Protein AF-A0A1J0LJX3-F1 (afdb_monomer)

Sequence (176 aa):
MAAKTKAKDKMLNMVYSLGAAVVILGALFKINHWSIGPLDGTVVLAIGLIAEAIIFVIFAFDPPAGEYDWEKAYPELADGEPVARKSSIQAEPELEGGSLSQKLDDLLKDARIDAELVTSLKHSFEKLGHSVDALNQSTEDAKNVSEQLNTLSGNLSSLNNVYGGMLSAMSGKNNG

Mean predicted aligned error: 20.29 Å

Solvent-accessible surface area (backbone atoms only — not comparable to full-atom values): 10400 Å² total; per-residue (Å²): 132,84,82,75,69,53,70,66,60,58,47,50,54,47,52,52,53,52,38,52,49,42,30,52,51,8,49,51,23,46,74,68,68,43,63,64,82,95,44,38,15,64,56,43,24,50,52,17,52,52,52,40,53,51,51,50,62,64,42,71,78,56,72,83,86,72,82,78,68,55,48,74,80,40,58,61,58,64,78,74,50,81,66,68,73,82,60,94,64,77,89,73,77,92,75,82,87,73,57,72,65,54,55,50,51,50,47,54,61,71,65,56,75,43,71,65,60,55,49,53,50,52,51,52,52,53,50,50,51,55,44,56,59,42,48,79,73,42,83,76,42,55,60,58,46,53,56,50,50,54,51,50,51,51,53,52,49,54,50,51,51,51,54,52,49,52,52,47,56,67,61,58,68,78,77,123

Radius of gyration: 26.83 Å; Cα contacts (8 Å, |Δi|>4): 78; chains: 1; bounding box: 62×54×60 Å

Foldseek 3Di:
DDPPPPVVLVVLVVLVVVLVVQLVVLVVQQVVQDDDPPDGSVNSNVVSVVSVVVSCVVCVVPDDDDDDPVCVVPVVPVVVPPPPPPPVPPDDDDDDDDDVVRVVVVCCVVLCPDVVLVVVLVVLVVLLVVLVVCVVPDPVSVVVNVVSVVVVVVSVVVVVVSVVVVVCVVVVVVPD

pLDDT: mean 71.05, std 15.48, range [34.88, 94.06]

Nearest PDB structures (foldseek):
  6ys8-assembly1_D  TM=8.176E-01  e=7.208E-04  Flavobacterium johnsoniae

Structure (mmCIF, N/CA/C/O backbone):
data_AF-A0A1J0LJX3-F1
#
_entry.id   AF-A0A1J0LJX3-F1
#
loop_
_atom_site.group_PDB
_atom_site.id
_atom_site.type_symbol
_atom_site.label_atom_id
_atom_site.label_alt_id
_atom_site.label_comp_id
_atom_site.label_asym_id
_atom_site.label_entity_id
_atom_site.label_seq_id
_atom_site.pdbx_PDB_ins_code
_atom_site.Cartn_x
_atom_site.Cartn_y
_atom_site.Cartn_z
_atom_site.occupancy
_atom_site.B_iso_or_equiv
_atom_site.auth_seq_id
_atom_site.auth_comp_id
_atom_site.auth_asym_id
_atom_site.auth_atom_id
_atom_site.pdbx_PDB_model_num
ATOM 1 N N . MET A 1 1 ? -15.324 -24.960 15.529 1.00 36.78 1 MET A N 1
ATOM 2 C CA . MET A 1 1 ? -14.850 -25.830 14.423 1.00 36.78 1 MET A CA 1
ATOM 3 C C . MET A 1 1 ? -13.862 -25.060 13.557 1.00 36.78 1 MET A C 1
ATOM 5 O O . MET A 1 1 ? -14.268 -24.102 12.908 1.00 36.78 1 MET A O 1
ATOM 9 N N . ALA A 1 2 ? -12.581 -25.429 13.608 1.00 34.88 2 ALA A N 1
ATOM 10 C CA . ALA A 1 2 ? -11.514 -24.824 12.814 1.00 34.88 2 ALA A CA 1
ATOM 11 C C . ALA A 1 2 ? -11.829 -24.962 11.318 1.00 34.88 2 ALA A C 1
ATOM 13 O O . ALA A 1 2 ? -12.076 -26.073 10.846 1.00 34.88 2 ALA A O 1
ATOM 14 N N . ALA A 1 3 ? -11.859 -23.842 10.594 1.00 44.31 3 ALA A N 1
ATOM 15 C CA . ALA A 1 3 ? -11.929 -23.863 9.142 1.00 44.31 3 ALA A CA 1
ATOM 16 C C . ALA A 1 3 ? -10.690 -24.615 8.641 1.00 44.31 3 ALA A C 1
ATOM 18 O O . ALA A 1 3 ? -9.561 -24.141 8.773 1.00 44.31 3 ALA A O 1
ATOM 19 N N . LYS A 1 4 ? -10.887 -25.836 8.132 1.00 46.03 4 LYS A N 1
ATOM 20 C CA . LYS A 1 4 ? -9.864 -26.521 7.347 1.00 46.03 4 LYS A CA 1
ATOM 21 C C . LYS A 1 4 ? -9.678 -25.674 6.097 1.00 46.03 4 LYS A C 1
ATOM 23 O O . LYS A 1 4 ? -10.436 -25.844 5.147 1.00 46.03 4 LYS A O 1
ATOM 28 N N . THR A 1 5 ? -8.701 -24.771 6.108 1.00 55.62 5 THR A N 1
ATOM 29 C CA . THR A 1 5 ? -8.200 -24.168 4.876 1.00 55.62 5 THR A CA 1
ATOM 30 C C . THR A 1 5 ? -7.772 -25.339 4.006 1.00 55.62 5 THR A C 1
ATOM 32 O O . THR A 1 5 ? -6.851 -26.096 4.339 1.00 55.62 5 THR A O 1
ATOM 35 N N . LYS A 1 6 ? -8.549 -25.619 2.958 1.00 62.12 6 LYS A N 1
ATOM 36 C CA . LYS A 1 6 ? -8.179 -26.676 2.024 1.00 62.12 6 LYS A CA 1
ATOM 37 C C . LYS A 1 6 ? -6.864 -26.191 1.429 1.00 62.12 6 LYS A C 1
ATOM 39 O O . LYS A 1 6 ? -6.738 -25.018 1.112 1.00 62.12 6 LYS A O 1
ATOM 44 N N . ALA A 1 7 ? -5.856 -27.055 1.333 1.00 64.00 7 ALA A N 1
ATOM 45 C CA . ALA A 1 7 ? -4.485 -26.666 0.979 1.00 64.00 7 ALA A CA 1
ATOM 46 C C . ALA A 1 7 ? -4.375 -25.724 -0.248 1.00 64.00 7 ALA A C 1
ATOM 48 O O . ALA A 1 7 ? -3.434 -24.941 -0.329 1.00 64.00 7 ALA A O 1
ATOM 49 N N . LYS A 1 8 ? -5.372 -25.757 -1.144 1.00 65.75 8 LYS A N 1
ATOM 50 C CA . LYS A 1 8 ? -5.575 -24.838 -2.270 1.00 65.75 8 LYS A CA 1
ATOM 51 C C . LYS A 1 8 ? -5.686 -23.357 -1.873 1.00 65.75 8 LYS A C 1
ATOM 53 O O . LYS A 1 8 ? -4.983 -22.551 -2.465 1.00 65.75 8 LYS A O 1
ATOM 58 N N . ASP A 1 9 ? -6.456 -22.999 -0.846 1.00 67.25 9 ASP A N 1
ATOM 59 C CA . ASP A 1 9 ? -6.670 -21.596 -0.432 1.00 67.25 9 ASP A CA 1
ATOM 60 C C . ASP A 1 9 ? -5.398 -21.006 0.193 1.00 67.25 9 ASP A C 1
ATOM 62 O O . ASP A 1 9 ? -5.017 -19.858 -0.030 1.00 67.25 9 ASP A O 1
ATOM 66 N N . LYS A 1 10 ? -4.673 -21.845 0.943 1.00 70.50 10 LYS A N 1
ATOM 67 C CA . LYS A 1 10 ? -3.376 -21.480 1.522 1.00 70.50 10 LYS A CA 1
ATOM 68 C C . LYS A 1 10 ? -2.308 -21.301 0.440 1.00 70.50 10 LYS A C 1
ATOM 70 O O . LYS A 1 10 ? -1.461 -20.422 0.561 1.00 70.50 10 LYS A O 1
ATOM 75 N N . MET A 1 11 ? -2.353 -22.126 -0.606 1.00 74.06 11 MET A N 1
ATOM 76 C CA . MET A 1 11 ? -1.469 -22.012 -1.766 1.00 74.06 11 MET A CA 1
ATOM 77 C C . MET A 1 11 ? -1.784 -20.754 -2.590 1.00 74.06 11 MET A C 1
ATOM 79 O O . MET A 1 11 ? -0.860 -20.053 -2.981 1.00 74.06 11 MET A O 1
ATOM 83 N N . LEU A 1 12 ? -3.065 -20.428 -2.777 1.00 74.25 12 LEU A N 1
ATOM 84 C CA . LEU A 1 12 ? -3.555 -19.200 -3.416 1.00 74.25 12 LEU A CA 1
ATOM 85 C C . LEU A 1 12 ? -3.013 -17.940 -2.730 1.00 74.25 12 LEU A C 1
ATOM 87 O O . LEU A 1 12 ? -2.358 -17.115 -3.368 1.00 74.25 12 LEU A O 1
ATOM 91 N N . ASN A 1 13 ? -3.189 -17.844 -1.409 1.00 75.56 13 ASN A N 1
ATOM 92 C CA . ASN A 1 13 ? -2.654 -16.724 -0.633 1.00 75.56 13 ASN A CA 1
ATOM 93 C C . ASN A 1 13 ? -1.122 -16.665 -0.679 1.00 75.56 13 ASN A C 1
ATOM 95 O O . ASN A 1 13 ? -0.550 -15.578 -0.733 1.00 75.56 13 ASN A O 1
ATOM 99 N N . MET A 1 14 ? -0.448 -17.818 -0.691 1.00 81.56 14 MET A N 1
ATOM 100 C CA . MET A 1 14 ? 1.009 -17.875 -0.809 1.00 81.56 14 MET A CA 1
ATOM 101 C C . MET A 1 14 ? 1.483 -17.322 -2.156 1.00 81.56 14 MET A C 1
ATOM 103 O O . MET A 1 14 ? 2.361 -16.466 -2.171 1.00 81.56 14 MET A O 1
ATOM 107 N N . VAL A 1 15 ? 0.880 -17.747 -3.269 1.00 82.56 15 VAL A N 1
ATOM 108 C CA . VAL A 1 15 ? 1.241 -17.279 -4.617 1.00 82.56 15 VAL A CA 1
ATOM 109 C C . VAL A 1 15 ? 0.950 -15.785 -4.785 1.00 82.56 15 VAL A C 1
ATOM 111 O O . VAL A 1 15 ? 1.804 -15.072 -5.309 1.00 82.56 15 VAL A O 1
ATOM 114 N N . TYR A 1 16 ? -0.182 -15.292 -4.268 1.00 81.38 16 TYR A N 1
ATOM 115 C CA . TYR A 1 16 ? -0.504 -13.859 -4.270 1.00 81.38 16 TYR A CA 1
ATOM 116 C C . TYR A 1 16 ? 0.524 -13.046 -3.472 1.00 81.38 16 TYR A C 1
ATOM 118 O O . TYR A 1 16 ? 1.094 -12.080 -3.975 1.00 81.38 16 TYR A O 1
ATOM 126 N N . SER A 1 17 ? 0.833 -13.484 -2.247 1.00 84.38 17 SER A N 1
ATOM 127 C CA . SER A 1 17 ? 1.821 -12.812 -1.394 1.00 84.38 17 SER A CA 1
ATOM 128 C C . SER A 1 17 ? 3.239 -12.842 -1.979 1.00 84.38 17 SER A C 1
ATOM 130 O O . SER A 1 17 ? 3.982 -11.875 -1.830 1.00 84.38 17 SER A O 1
ATOM 1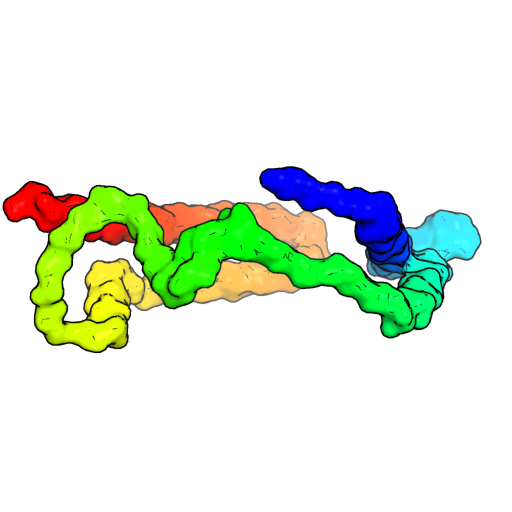32 N N . LEU A 1 18 ? 3.607 -13.917 -2.685 1.00 85.81 18 LEU A N 1
ATOM 133 C CA . LEU A 1 18 ? 4.911 -14.060 -3.327 1.00 85.81 18 LEU A CA 1
ATOM 134 C C . LEU A 1 18 ? 5.037 -13.160 -4.564 1.00 85.81 18 LEU A C 1
ATOM 136 O O . LEU A 1 18 ? 6.062 -12.499 -4.721 1.00 85.81 18 LEU A O 1
ATOM 140 N N . GLY A 1 19 ? 4.002 -13.099 -5.409 1.00 86.12 19 GLY A N 1
ATOM 141 C CA . GLY A 1 19 ? 3.952 -12.190 -6.559 1.00 86.12 19 GLY A CA 1
ATOM 142 C C . GLY A 1 19 ? 4.042 -10.726 -6.126 1.00 86.12 19 GLY A C 1
ATOM 143 O O . GLY A 1 19 ? 4.927 -9.999 -6.585 1.00 86.12 19 GLY A O 1
ATOM 144 N N . ALA A 1 20 ? 3.220 -10.335 -5.147 1.00 87.50 20 ALA A N 1
ATOM 145 C CA . ALA A 1 20 ? 3.219 -8.986 -4.589 1.00 87.50 20 ALA A CA 1
ATOM 146 C C . ALA A 1 20 ? 4.579 -8.605 -3.974 1.00 87.50 20 ALA A C 1
ATOM 148 O O . ALA A 1 20 ? 5.058 -7.486 -4.161 1.00 87.50 20 ALA A O 1
ATOM 149 N N . ALA A 1 21 ? 5.251 -9.535 -3.285 1.00 90.56 21 ALA A N 1
ATOM 150 C CA . ALA A 1 21 ? 6.572 -9.284 -2.710 1.00 90.56 21 ALA A CA 1
ATOM 151 C C . ALA A 1 21 ? 7.624 -8.943 -3.781 1.00 90.56 21 ALA A C 1
ATOM 153 O O . ALA A 1 21 ? 8.418 -8.021 -3.587 1.00 90.56 21 ALA A O 1
ATOM 154 N N . VAL A 1 22 ? 7.614 -9.637 -4.925 1.00 89.94 22 VAL A N 1
ATOM 155 C CA . VAL A 1 22 ? 8.543 -9.360 -6.036 1.00 89.94 22 VAL A CA 1
ATOM 156 C C . VAL A 1 22 ? 8.265 -7.989 -6.662 1.00 89.94 22 VAL A C 1
ATOM 158 O O . VAL A 1 22 ? 9.208 -7.250 -6.949 1.00 89.94 22 VAL A O 1
ATOM 161 N N . VAL A 1 23 ? 6.993 -7.603 -6.815 1.00 93.56 23 VAL A N 1
ATOM 162 C CA . VAL A 1 23 ? 6.597 -6.273 -7.319 1.00 93.56 23 VAL A CA 1
ATOM 163 C C . VAL A 1 23 ? 7.063 -5.161 -6.377 1.00 93.56 23 VAL A C 1
ATOM 165 O O . VAL A 1 23 ? 7.672 -4.186 -6.824 1.00 93.56 23 VAL A O 1
ATOM 168 N N . ILE A 1 24 ? 6.833 -5.322 -5.071 1.00 92.81 24 ILE A N 1
ATOM 169 C CA . ILE A 1 24 ? 7.241 -4.348 -4.050 1.00 92.81 24 ILE A CA 1
ATOM 170 C C . ILE A 1 24 ? 8.768 -4.204 -4.019 1.00 92.81 24 ILE A C 1
ATOM 172 O O . ILE A 1 24 ? 9.274 -3.083 -3.955 1.00 92.81 24 ILE A O 1
ATOM 176 N N . LEU A 1 25 ? 9.516 -5.306 -4.130 1.00 91.06 25 LEU A N 1
ATOM 177 C CA . LEU A 1 25 ? 10.978 -5.264 -4.231 1.00 91.06 25 LEU A CA 1
ATOM 178 C C . LEU A 1 25 ? 11.449 -4.549 -5.504 1.00 91.06 25 LEU A C 1
ATOM 180 O O . LEU A 1 25 ? 12.366 -3.733 -5.440 1.00 91.06 25 LEU A O 1
ATOM 184 N N . GLY A 1 26 ? 10.807 -4.784 -6.648 1.00 91.06 26 GLY A N 1
ATOM 185 C CA . GLY A 1 26 ? 11.114 -4.055 -7.880 1.00 91.06 26 GLY A CA 1
ATOM 186 C C . GLY A 1 26 ? 10.870 -2.550 -7.752 1.00 91.06 26 GLY A C 1
ATOM 187 O O . GLY A 1 26 ? 11.717 -1.746 -8.146 1.00 91.06 26 GLY A O 1
ATOM 188 N N . ALA A 1 27 ? 9.755 -2.156 -7.133 1.00 92.88 27 ALA A N 1
ATOM 189 C CA . ALA A 1 27 ? 9.442 -0.753 -6.870 1.00 92.88 27 ALA A CA 1
ATOM 190 C C . ALA A 1 27 ? 10.460 -0.118 -5.910 1.00 92.88 27 ALA A C 1
ATOM 192 O O . ALA A 1 27 ? 10.930 0.994 -6.157 1.00 92.88 27 ALA A O 1
ATOM 193 N N . LEU A 1 28 ? 10.867 -0.850 -4.868 1.00 92.19 28 LEU A N 1
ATOM 194 C CA . LEU A 1 28 ? 11.899 -0.420 -3.927 1.00 92.19 28 LEU A CA 1
ATOM 195 C C . LEU A 1 28 ? 13.228 -0.139 -4.640 1.00 92.19 28 LEU A C 1
ATOM 197 O O . LEU A 1 28 ? 13.834 0.910 -4.410 1.00 92.19 28 LEU A O 1
ATOM 201 N N . PHE A 1 29 ? 13.660 -1.038 -5.527 1.00 92.00 29 PHE A N 1
ATOM 202 C CA . PHE A 1 29 ? 14.888 -0.864 -6.305 1.00 92.00 29 PHE A CA 1
ATOM 203 C C . PHE A 1 29 ? 14.787 0.309 -7.283 1.00 92.00 29 PHE A C 1
ATOM 205 O O . PHE A 1 29 ? 15.752 1.056 -7.439 1.00 92.00 29 PHE A O 1
ATOM 212 N N . LYS A 1 30 ? 13.622 0.503 -7.915 1.00 89.94 30 LYS A N 1
ATOM 213 C CA . LYS A 1 30 ? 13.366 1.627 -8.825 1.00 89.94 30 LYS A CA 1
ATOM 214 C C . LYS A 1 30 ? 13.449 2.976 -8.105 1.00 89.94 30 LYS A C 1
ATOM 216 O O . LYS A 1 30 ? 14.085 3.886 -8.622 1.00 89.94 30 LYS A O 1
ATOM 221 N N . ILE A 1 31 ? 12.852 3.099 -6.917 1.00 93.00 31 ILE A N 1
ATOM 222 C CA . ILE A 1 31 ? 12.848 4.349 -6.135 1.00 93.00 31 ILE A CA 1
ATOM 223 C C . ILE A 1 31 ? 14.244 4.652 -5.579 1.00 93.00 31 ILE A C 1
ATOM 225 O O . ILE A 1 31 ? 14.718 5.783 -5.668 1.00 93.00 31 ILE A O 1
ATOM 229 N N . ASN A 1 32 ? 14.937 3.642 -5.051 1.00 90.19 32 ASN A N 1
ATOM 230 C CA . ASN A 1 32 ? 16.271 3.823 -4.473 1.00 90.19 32 ASN A CA 1
ATOM 231 C C . ASN A 1 32 ? 17.406 3.807 -5.511 1.00 90.19 32 ASN A C 1
ATOM 233 O O . ASN A 1 32 ? 18.570 3.932 -5.138 1.00 90.19 32 ASN A O 1
ATOM 237 N N . HIS A 1 33 ? 17.086 3.653 -6.802 1.00 88.75 33 HIS A N 1
ATOM 238 C CA . HIS A 1 33 ? 18.059 3.560 -7.897 1.00 88.75 33 HIS A CA 1
ATOM 239 C C . HIS A 1 33 ? 19.128 2.478 -7.654 1.00 88.75 33 HIS A C 1
ATOM 241 O O . HIS A 1 33 ? 20.283 2.603 -8.069 1.00 88.75 33 HIS A O 1
ATOM 247 N N . TRP A 1 34 ? 18.752 1.400 -6.963 1.00 88.06 34 TRP A N 1
ATOM 248 C CA . TRP A 1 34 ? 19.654 0.291 -6.685 1.00 88.06 34 TRP A CA 1
ATOM 249 C C . TRP A 1 34 ? 19.858 -0.537 -7.953 1.00 88.06 34 TRP A C 1
ATOM 251 O O . TRP A 1 34 ? 18.903 -0.910 -8.637 1.00 88.06 34 TRP A O 1
ATOM 261 N N . SER A 1 35 ? 21.118 -0.838 -8.258 1.00 86.69 35 SER A N 1
ATOM 262 C CA . SER A 1 35 ? 21.507 -1.735 -9.343 1.00 86.69 35 SER A CA 1
ATOM 263 C C . SER A 1 35 ? 22.429 -2.815 -8.789 1.00 86.69 35 SER A C 1
ATOM 265 O O . SER A 1 35 ? 23.399 -2.529 -8.087 1.00 86.69 35 SER A O 1
ATOM 267 N N . ILE A 1 36 ? 22.099 -4.075 -9.068 1.00 82.19 36 ILE A N 1
ATOM 268 C CA . ILE A 1 36 ? 22.939 -5.225 -8.723 1.00 82.19 36 ILE A CA 1
ATOM 269 C C . ILE A 1 36 ? 23.405 -5.832 -10.045 1.00 82.19 36 ILE A C 1
ATOM 271 O O . ILE A 1 36 ? 22.732 -6.666 -10.651 1.00 82.19 36 ILE A O 1
ATOM 275 N N . GLY A 1 37 ? 24.562 -5.368 -10.520 1.00 82.12 37 GLY A N 1
ATOM 276 C CA . GLY A 1 37 ? 25.140 -5.805 -11.790 1.00 82.12 37 GLY A CA 1
ATOM 277 C C . GLY A 1 37 ? 24.210 -5.508 -12.980 1.00 82.12 37 GLY A C 1
ATOM 278 O O . GLY A 1 37 ? 23.856 -4.348 -13.174 1.00 82.12 37 GLY A O 1
ATOM 279 N N . PRO A 1 38 ? 23.810 -6.511 -13.788 1.00 81.00 38 PRO A N 1
ATOM 280 C CA . PRO A 1 38 ? 22.949 -6.304 -14.958 1.00 81.00 38 PRO A CA 1
ATOM 281 C C . PRO A 1 38 ? 21.465 -6.075 -14.615 1.00 81.00 38 PRO A C 1
ATOM 283 O O . PRO A 1 38 ? 20.666 -5.840 -15.519 1.00 81.00 38 PRO A O 1
ATOM 286 N N . LEU A 1 39 ? 21.077 -6.181 -13.340 1.00 82.44 39 LEU A N 1
ATOM 287 C CA . LEU A 1 39 ? 19.698 -6.008 -12.887 1.00 82.44 39 LEU A CA 1
ATOM 288 C C . LEU A 1 39 ? 19.531 -4.613 -12.271 1.00 82.44 39 LEU A C 1
ATOM 290 O O . LEU A 1 39 ? 20.052 -4.342 -11.186 1.00 82.44 39 LEU A O 1
ATOM 294 N N . ASP A 1 40 ? 18.800 -3.736 -12.961 1.00 88.06 40 ASP A N 1
ATOM 295 C CA . ASP A 1 40 ? 18.361 -2.441 -12.431 1.00 88.06 40 ASP A CA 1
ATOM 296 C C . ASP A 1 40 ? 16.937 -2.534 -11.848 1.00 88.06 40 ASP A C 1
ATOM 298 O O . ASP A 1 40 ? 16.203 -3.508 -12.061 1.00 88.06 40 ASP A O 1
ATOM 302 N N . GLY A 1 41 ? 16.518 -1.499 -11.118 1.00 86.38 41 GLY A N 1
ATOM 303 C CA . GLY A 1 41 ? 15.162 -1.433 -10.572 1.00 86.38 41 GLY A CA 1
ATOM 304 C C . GLY A 1 41 ? 14.052 -1.458 -11.626 1.00 86.38 41 GLY A C 1
ATOM 305 O O . GLY A 1 41 ? 12.947 -1.905 -11.332 1.00 86.38 41 GLY A O 1
ATOM 306 N N . THR A 1 42 ? 14.322 -1.044 -12.867 1.00 90.06 42 THR A N 1
ATOM 307 C CA . THR A 1 42 ? 13.345 -1.131 -13.962 1.00 90.06 42 THR A CA 1
ATOM 308 C C . THR A 1 42 ? 13.123 -2.573 -14.406 1.00 90.06 42 THR A C 1
ATOM 310 O O . THR A 1 42 ? 11.975 -2.967 -14.596 1.00 90.06 42 THR A O 1
ATOM 313 N N . VAL A 1 43 ? 14.184 -3.366 -14.531 1.00 90.12 43 VAL A N 1
ATOM 314 C CA . VAL A 1 43 ? 14.142 -4.775 -14.930 1.00 90.12 43 VAL A CA 1
ATOM 315 C C . VAL A 1 43 ? 13.464 -5.608 -13.848 1.00 90.12 43 VAL A C 1
ATOM 317 O O . VAL A 1 43 ? 12.550 -6.369 -14.159 1.00 90.12 43 VAL A O 1
ATOM 320 N N . VAL A 1 44 ? 13.842 -5.429 -12.577 1.00 90.88 44 VAL A N 1
ATOM 321 C CA . VAL A 1 44 ? 13.213 -6.159 -11.460 1.00 90.88 44 VAL A CA 1
ATOM 322 C C . VAL A 1 44 ? 11.726 -5.801 -11.347 1.00 90.88 44 VAL A C 1
ATOM 324 O O . VAL A 1 44 ? 10.892 -6.697 -11.206 1.00 90.88 44 VAL A O 1
ATOM 327 N N . LEU A 1 45 ? 11.368 -4.517 -11.486 1.00 92.75 45 LEU A N 1
ATOM 328 C CA . LEU A 1 45 ? 9.969 -4.082 -11.484 1.00 92.75 45 LEU A CA 1
ATOM 329 C C . LEU A 1 45 ? 9.185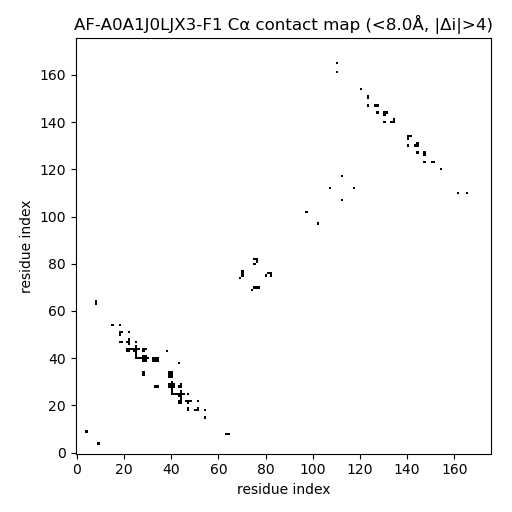 -4.640 -12.678 1.00 92.75 45 LEU A C 1
ATOM 331 O O . LEU A 1 45 ? 8.065 -5.110 -12.499 1.00 92.75 45 LEU A O 1
ATOM 335 N N . ALA A 1 46 ? 9.757 -4.617 -13.883 1.00 91.62 46 ALA A N 1
ATOM 336 C CA . ALA A 1 46 ? 9.102 -5.143 -15.077 1.00 91.62 46 ALA A CA 1
ATOM 337 C C . ALA A 1 46 ? 8.815 -6.645 -14.945 1.00 91.62 46 ALA A C 1
ATOM 339 O O . ALA A 1 46 ? 7.711 -7.084 -15.258 1.00 91.62 46 ALA A O 1
ATOM 340 N N . ILE A 1 47 ? 9.772 -7.419 -14.424 1.00 91.25 47 ILE A N 1
ATOM 341 C CA . ILE A 1 47 ? 9.587 -8.851 -14.155 1.00 91.25 47 ILE A CA 1
ATOM 342 C C . ILE A 1 47 ? 8.460 -9.066 -13.139 1.00 91.25 47 ILE A C 1
ATOM 344 O O . ILE A 1 47 ? 7.587 -9.900 -13.379 1.00 91.25 47 ILE A O 1
ATOM 348 N N . GLY A 1 48 ? 8.443 -8.300 -12.043 1.00 91.56 48 GLY A N 1
ATOM 349 C CA . GLY A 1 48 ? 7.388 -8.382 -11.031 1.00 91.56 48 GLY A CA 1
ATOM 350 C C . GLY A 1 48 ? 5.999 -8.091 -11.602 1.00 91.56 48 GLY A C 1
ATOM 351 O O . GLY A 1 48 ? 5.077 -8.878 -11.404 1.00 91.56 48 GLY A O 1
ATOM 352 N N . LEU A 1 49 ? 5.853 -7.001 -12.360 1.00 94.06 49 LEU A N 1
ATOM 353 C CA . LEU A 1 49 ? 4.572 -6.600 -12.952 1.00 94.06 49 LEU A CA 1
ATOM 354 C C . LEU A 1 49 ? 4.071 -7.598 -14.005 1.00 94.06 49 LEU A C 1
ATOM 356 O O . LEU A 1 49 ? 2.878 -7.886 -14.057 1.00 94.06 49 LEU A O 1
ATOM 360 N N . ILE A 1 50 ? 4.967 -8.158 -14.825 1.00 93.62 50 ILE A N 1
ATOM 361 C CA . ILE A 1 50 ? 4.609 -9.201 -15.798 1.00 93.62 50 ILE A CA 1
ATOM 362 C C . ILE A 1 50 ? 4.164 -10.477 -15.075 1.00 93.62 50 ILE A C 1
ATOM 364 O O . ILE A 1 50 ? 3.168 -11.086 -15.465 1.00 93.62 50 ILE A O 1
ATOM 368 N N . ALA A 1 51 ? 4.872 -10.873 -14.014 1.00 90.12 51 ALA A N 1
ATOM 369 C CA . ALA A 1 51 ? 4.495 -12.028 -13.210 1.00 90.12 51 ALA A CA 1
ATOM 370 C C . ALA A 1 51 ? 3.106 -11.843 -12.575 1.00 90.12 51 ALA A C 1
ATOM 372 O O . ALA A 1 51 ? 2.281 -12.753 -12.655 1.00 90.12 51 ALA A O 1
ATOM 373 N N . GLU A 1 52 ? 2.808 -10.664 -12.018 1.00 90.00 52 GLU A N 1
ATOM 374 C CA . GLU A 1 52 ? 1.484 -10.377 -11.455 1.00 90.00 52 GLU A CA 1
ATOM 375 C C . GLU A 1 52 ? 0.380 -10.334 -12.513 1.00 90.00 52 GLU A C 1
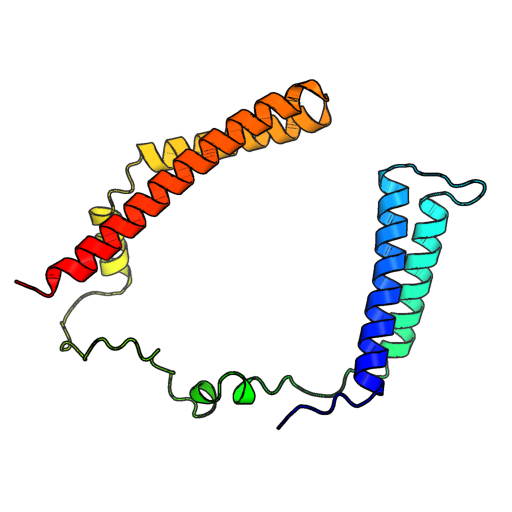ATOM 377 O O . GLU A 1 52 ? -0.694 -10.892 -12.295 1.00 90.00 52 GLU A O 1
ATOM 382 N N . ALA A 1 53 ? 0.641 -9.750 -13.685 1.00 90.19 53 ALA A N 1
ATOM 383 C CA . ALA A 1 53 ? -0.320 -9.748 -14.784 1.00 90.19 53 ALA A CA 1
ATOM 384 C C . ALA A 1 53 ? -0.710 -11.178 -15.202 1.00 90.19 53 ALA A C 1
ATOM 386 O O . ALA A 1 53 ? -1.885 -11.457 -15.436 1.00 90.19 53 ALA A O 1
ATOM 387 N N . ILE A 1 54 ? 0.252 -12.106 -15.240 1.00 89.12 54 ILE A N 1
ATOM 388 C CA . ILE A 1 54 ? -0.011 -13.519 -15.545 1.00 89.12 54 ILE A CA 1
ATOM 389 C C . ILE A 1 54 ? -0.826 -14.179 -14.426 1.00 89.12 54 ILE A C 1
ATOM 391 O O . ILE A 1 54 ? -1.787 -14.893 -14.719 1.00 89.12 54 ILE A O 1
ATOM 395 N N . ILE A 1 55 ? -0.482 -13.929 -13.158 1.00 85.19 55 ILE A N 1
ATOM 396 C CA . ILE A 1 55 ? -1.235 -14.447 -12.006 1.00 85.19 55 ILE A CA 1
ATOM 397 C C . ILE A 1 55 ? -2.686 -13.952 -12.068 1.00 85.19 55 ILE A C 1
ATOM 399 O O . ILE A 1 55 ? -3.603 -14.767 -12.010 1.00 85.19 55 ILE A O 1
ATOM 403 N N . PHE A 1 56 ? -2.922 -12.657 -12.275 1.00 83.69 56 PHE A N 1
ATOM 404 C CA . PHE A 1 56 ? -4.280 -12.122 -12.375 1.00 83.69 56 PHE A CA 1
ATOM 405 C C . PHE A 1 56 ? -5.069 -12.709 -13.541 1.00 83.69 56 PHE A C 1
ATOM 407 O O . PHE A 1 56 ? -6.239 -13.031 -13.363 1.00 83.69 56 PHE A O 1
ATOM 414 N N . VAL A 1 57 ? -4.454 -12.901 -14.710 1.00 87.81 57 VAL A N 1
ATOM 415 C CA . VAL A 1 57 ? -5.143 -13.499 -15.865 1.00 87.81 57 VAL A CA 1
ATOM 416 C C . VAL A 1 57 ? -5.520 -14.957 -15.601 1.00 87.81 57 VAL A C 1
ATOM 418 O O . VAL A 1 57 ? -6.631 -15.359 -15.933 1.00 87.81 57 VAL A O 1
ATOM 421 N N . ILE A 1 58 ? -4.633 -15.749 -14.994 1.00 82.50 58 ILE A N 1
ATOM 422 C CA . ILE A 1 58 ? -4.912 -17.162 -14.696 1.00 82.50 58 ILE A CA 1
ATOM 423 C C . ILE A 1 58 ? -5.993 -17.286 -13.612 1.00 82.50 58 ILE A C 1
ATOM 425 O O . ILE A 1 58 ? -6.900 -18.105 -13.746 1.00 82.50 58 ILE A O 1
ATOM 429 N N . PHE A 1 59 ? -5.934 -16.457 -12.568 1.00 74.69 59 PHE A N 1
ATOM 430 C CA . PHE A 1 59 ? -6.860 -16.525 -11.433 1.00 74.69 59 PHE A CA 1
ATOM 431 C C . PHE A 1 59 ? -8.165 -15.746 -11.633 1.00 74.69 59 PHE A C 1
ATOM 433 O O . PHE A 1 59 ? -9.129 -16.005 -10.919 1.00 74.69 59 PHE A O 1
ATOM 440 N N . ALA A 1 60 ? -8.264 -14.872 -12.640 1.00 77.56 60 ALA A N 1
ATOM 441 C CA . ALA A 1 60 ? -9.535 -14.253 -13.031 1.00 77.56 60 ALA A CA 1
ATOM 442 C C . ALA A 1 60 ? -10.611 -15.293 -13.397 1.00 77.56 60 ALA A C 1
ATOM 444 O O . ALA A 1 60 ? -11.802 -15.003 -13.304 1.00 77.56 60 ALA A O 1
ATOM 445 N N . PHE A 1 61 ? -10.200 -16.505 -13.786 1.00 76.56 61 PHE A N 1
ATOM 446 C CA . PHE A 1 61 ? -11.097 -17.615 -14.110 1.00 76.56 61 PHE A CA 1
ATOM 447 C C . PHE A 1 61 ? -11.324 -18.600 -12.949 1.00 76.56 61 PHE A C 1
ATOM 449 O O . PHE A 1 61 ? -12.148 -19.501 -13.097 1.00 76.56 61 PHE A O 1
ATOM 456 N N . ASP A 1 62 ? -10.639 -18.436 -11.812 1.00 68.69 62 ASP A N 1
ATOM 457 C CA . ASP A 1 62 ? -10.785 -19.286 -10.619 1.00 68.69 62 ASP A CA 1
ATOM 458 C C . ASP A 1 62 ? -11.010 -18.399 -9.373 1.00 68.69 62 ASP A C 1
ATOM 460 O O . ASP A 1 62 ? -10.078 -18.148 -8.600 1.00 68.69 62 ASP A O 1
ATOM 464 N N . PRO A 1 63 ? -12.225 -17.829 -9.210 1.00 63.00 63 PRO A N 1
ATOM 465 C CA . PRO A 1 63 ? -12.538 -16.945 -8.093 1.00 63.00 63 PRO A CA 1
ATOM 466 C C . PRO A 1 63 ? -12.390 -17.682 -6.750 1.00 63.00 63 PRO A C 1
ATOM 468 O O . PRO A 1 63 ? -12.761 -18.854 -6.643 1.00 63.00 63 PRO A O 1
ATOM 471 N N . PRO A 1 64 ? -11.867 -17.014 -5.704 1.00 63.97 64 PRO A N 1
ATOM 472 C CA . PRO A 1 64 ? -11.608 -17.648 -4.419 1.00 63.97 64 PRO A CA 1
ATOM 473 C C . PRO A 1 64 ? -12.894 -18.209 -3.807 1.00 63.97 64 PRO A C 1
ATOM 475 O O . PRO A 1 64 ? -13.947 -17.569 -3.805 1.00 63.97 64 PRO A O 1
ATOM 478 N N . ALA A 1 65 ? -12.796 -19.426 -3.272 1.00 58.41 65 ALA A N 1
ATOM 479 C CA . ALA A 1 65 ? -13.913 -20.089 -2.630 1.00 58.41 65 ALA A CA 1
ATOM 480 C C . ALA A 1 65 ? -14.249 -19.421 -1.290 1.00 58.41 65 ALA A C 1
ATOM 482 O O . ALA A 1 65 ? -13.501 -19.547 -0.323 1.00 58.41 65 ALA A O 1
ATOM 483 N N . GLY A 1 66 ? -15.444 -18.838 -1.240 1.00 59.94 66 GLY A N 1
ATOM 484 C CA . GLY A 1 66 ? -16.295 -18.853 -0.057 1.00 59.94 66 GLY A CA 1
ATOM 485 C C . GLY A 1 66 ? -16.181 -17.641 0.855 1.00 59.94 66 GLY A C 1
ATOM 486 O O . GLY A 1 66 ? -15.102 -17.253 1.295 1.00 59.94 66 GLY A O 1
ATOM 487 N N . GLU A 1 67 ? -17.352 -17.087 1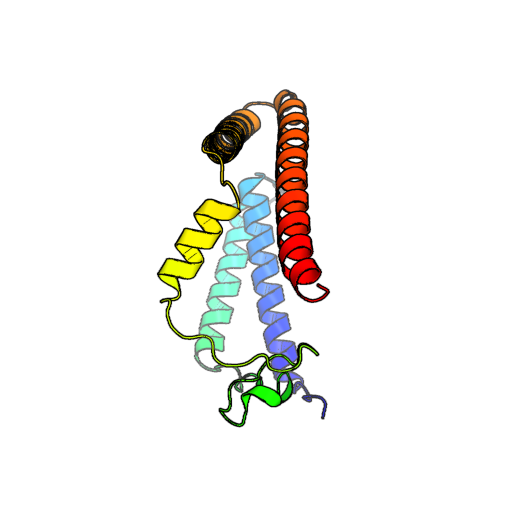.146 1.00 56.38 67 GLU A N 1
ATOM 488 C CA . GLU A 1 67 ? -17.598 -16.031 2.114 1.00 56.38 67 GLU A CA 1
ATOM 489 C C . GLU A 1 67 ? -16.917 -16.325 3.452 1.00 56.38 67 GLU A C 1
ATOM 491 O O . GLU A 1 67 ? -16.894 -17.448 3.961 1.00 56.38 67 GLU A O 1
ATOM 496 N N . TYR A 1 68 ? -16.333 -15.280 4.023 1.00 59.78 68 TYR A N 1
ATOM 497 C CA . TYR A 1 68 ? -15.826 -15.319 5.380 1.00 59.78 68 TYR A CA 1
ATOM 498 C C . TYR A 1 68 ? -17.026 -15.535 6.315 1.00 59.78 68 TYR A C 1
ATOM 500 O O . TYR A 1 68 ? -17.890 -14.668 6.359 1.00 59.78 68 TYR A O 1
ATOM 508 N N . ASP A 1 69 ? -17.091 -16.660 7.042 1.00 64.62 69 ASP A N 1
ATOM 509 C CA . ASP A 1 69 ? -18.119 -16.947 8.067 1.00 64.62 69 ASP A CA 1
ATOM 510 C C . ASP A 1 69 ? -17.971 -15.972 9.259 1.00 64.62 69 ASP A C 1
ATOM 512 O O . ASP A 1 69 ? -17.549 -16.339 10.364 1.00 64.62 69 ASP A O 1
ATOM 516 N N . TRP A 1 70 ? -18.272 -14.692 9.043 1.00 64.75 70 TRP A N 1
ATOM 517 C CA . TRP A 1 70 ? -18.233 -13.643 10.063 1.00 64.75 70 TRP A CA 1
ATOM 518 C C . TRP A 1 70 ? -19.232 -13.924 11.195 1.00 64.75 70 TRP A C 1
ATOM 520 O O . TRP A 1 70 ? -18.957 -13.562 12.338 1.00 64.75 70 TRP A O 1
ATOM 530 N N . GLU A 1 71 ? -20.299 -14.682 10.922 1.00 62.66 71 GLU A N 1
ATOM 531 C CA . GLU A 1 71 ? -21.255 -15.216 11.906 1.00 62.66 71 GLU A CA 1
ATOM 532 C C . GLU A 1 71 ? -20.585 -16.101 12.963 1.00 62.66 71 GLU A C 1
ATOM 534 O O . GLU A 1 71 ? -21.042 -16.210 14.093 1.00 62.66 71 GLU A O 1
ATOM 539 N N . LYS A 1 72 ? -19.451 -16.726 12.646 1.00 66.44 72 LYS A N 1
ATOM 540 C CA . LYS A 1 72 ? -18.717 -17.556 13.607 1.00 66.44 72 LYS A CA 1
ATOM 541 C C . LYS A 1 72 ? -17.762 -16.749 14.480 1.00 66.44 72 LYS A C 1
ATOM 543 O O . LYS A 1 72 ? -17.446 -17.168 15.592 1.00 66.44 72 LYS A O 1
ATOM 548 N N . ALA A 1 73 ? -17.263 -15.635 13.947 1.00 61.16 73 ALA A N 1
ATOM 549 C CA . ALA A 1 73 ? -16.403 -14.698 14.664 1.00 61.16 73 ALA A CA 1
ATOM 550 C C . ALA A 1 73 ? -17.219 -13.790 15.596 1.00 61.16 73 ALA A C 1
ATOM 552 O O . ALA A 1 73 ? -16.732 -13.414 16.660 1.00 61.16 73 ALA A O 1
ATOM 553 N N . TYR A 1 74 ? -18.464 -13.498 15.213 1.00 61.88 74 TYR A N 1
ATOM 554 C CA . TYR A 1 74 ? -19.410 -12.683 15.964 1.00 61.88 74 TYR A CA 1
ATOM 555 C C . TYR A 1 74 ? -20.808 -13.319 15.900 1.00 61.88 74 TYR A C 1
ATOM 557 O O . TYR A 1 74 ? -21.683 -12.800 15.208 1.00 61.88 74 TYR A O 1
ATOM 565 N N . PRO A 1 75 ? -21.033 -14.434 16.622 1.00 62.19 75 PRO A N 1
ATOM 566 C CA . PRO A 1 75 ? -22.322 -15.140 16.638 1.00 62.19 75 PRO A CA 1
ATOM 567 C C . PRO A 1 75 ? -23.478 -14.265 17.105 1.00 62.19 75 PRO A C 1
ATOM 569 O O . PRO A 1 75 ? -24.628 -14.532 16.792 1.00 62.19 75 PRO A O 1
ATOM 572 N N . GLU A 1 76 ? -23.167 -13.186 17.810 1.00 58.75 76 GLU A N 1
ATOM 573 C CA . GLU A 1 76 ? -24.160 -12.268 18.332 1.00 58.75 76 GLU A CA 1
ATOM 574 C C . GLU A 1 76 ? -24.835 -11.446 17.205 1.00 58.75 76 GLU A C 1
ATOM 576 O O . GLU A 1 76 ? -25.977 -11.037 17.357 1.00 58.75 76 GLU A O 1
ATOM 581 N N . LEU A 1 77 ? -24.193 -11.248 16.042 1.00 60.91 77 LEU A N 1
ATOM 582 C CA . LEU A 1 77 ? -24.765 -10.498 14.905 1.00 60.91 77 LEU A CA 1
ATOM 583 C C . LEU A 1 77 ? -25.642 -11.354 13.968 1.00 60.91 77 LEU A C 1
ATOM 585 O O . LEU A 1 77 ? -26.284 -10.803 13.075 1.00 60.91 77 LEU A O 1
ATOM 589 N N . ALA A 1 78 ? -25.640 -12.683 14.126 1.00 54.62 78 ALA A N 1
ATOM 590 C CA . ALA A 1 78 ? -26.293 -13.614 13.200 1.00 54.62 78 ALA A CA 1
ATOM 591 C C . ALA A 1 78 ? -27.828 -13.628 13.332 1.00 54.62 78 ALA A C 1
ATOM 593 O O . ALA A 1 78 ? -28.530 -13.869 12.354 1.00 54.62 78 ALA A O 1
ATOM 594 N N . ASP A 1 79 ? -28.359 -13.302 14.512 1.00 57.56 79 ASP A N 1
ATOM 595 C CA . ASP A 1 79 ? -29.806 -13.288 14.766 1.00 57.56 79 ASP A CA 1
ATOM 596 C C . ASP A 1 79 ? -30.495 -11.994 14.280 1.00 57.56 79 ASP A C 1
ATOM 598 O O . ASP A 1 79 ? -31.696 -11.820 14.477 1.00 57.56 79 ASP A O 1
ATOM 602 N N . GLY A 1 80 ? -29.760 -11.059 13.655 1.00 52.88 80 GLY A N 1
ATOM 603 C CA . GLY A 1 80 ? -30.293 -9.776 13.166 1.00 52.88 80 GLY A CA 1
ATOM 604 C C . GLY A 1 80 ? -30.738 -8.803 14.269 1.00 52.88 80 GLY A C 1
ATOM 605 O O . GLY A 1 80 ? -31.042 -7.644 13.989 1.00 52.88 80 GLY A O 1
ATOM 606 N N . GLU A 1 81 ? -30.729 -9.248 15.521 1.00 50.81 81 GLU A N 1
ATOM 607 C CA . GLU A 1 81 ? -30.866 -8.413 16.701 1.00 50.81 81 GLU A CA 1
ATOM 608 C C . GLU A 1 81 ? -29.557 -7.629 16.897 1.00 50.81 81 GLU A C 1
ATOM 610 O O . GLU A 1 81 ? -28.467 -8.212 16.871 1.00 50.81 81 GLU A O 1
ATOM 615 N N . PRO A 1 82 ? -29.608 -6.297 17.071 1.00 46.91 82 PRO A N 1
ATOM 616 C CA . PRO A 1 82 ? -28.412 -5.526 17.347 1.00 46.91 82 PRO A CA 1
ATOM 617 C C . PRO A 1 82 ? -27.779 -6.059 18.629 1.00 46.91 82 PRO A C 1
ATOM 619 O O . PRO A 1 82 ? -28.379 -6.007 19.702 1.00 46.91 82 PRO A O 1
ATOM 622 N N . VAL A 1 83 ? -26.542 -6.542 18.520 1.00 48.00 83 VAL A N 1
ATOM 623 C CA . VAL A 1 83 ? -25.726 -6.908 19.676 1.00 48.00 83 VAL A CA 1
ATOM 624 C C . VAL A 1 83 ? -25.506 -5.651 20.485 1.00 48.00 83 VAL A C 1
ATOM 626 O O . VAL A 1 83 ? -24.590 -4.861 20.230 1.00 48.00 83 VAL A O 1
ATOM 629 N N . ALA A 1 84 ? -26.358 -5.453 21.481 1.00 49.62 84 ALA A N 1
ATOM 630 C CA . ALA A 1 84 ? -26.043 -4.581 22.580 1.00 49.62 84 ALA A CA 1
ATOM 631 C C . ALA A 1 84 ? -24.759 -5.148 23.178 1.00 49.62 84 ALA A C 1
ATOM 633 O O . ALA A 1 84 ? -24.775 -6.182 23.847 1.00 49.62 84 ALA A O 1
ATOM 634 N N . ARG A 1 85 ? -23.625 -4.488 22.895 1.00 45.50 85 ARG A N 1
ATOM 635 C CA . ARG A 1 85 ? -22.384 -4.659 23.647 1.00 45.50 85 ARG A CA 1
ATOM 636 C C . ARG A 1 85 ? -22.817 -4.757 25.098 1.00 45.50 85 ARG A C 1
ATOM 638 O O . ARG A 1 85 ? -23.319 -3.765 25.629 1.00 45.50 85 ARG A O 1
ATOM 645 N N . LYS A 1 86 ? -22.657 -5.927 25.719 1.00 42.16 86 LYS A N 1
ATOM 646 C CA . LYS A 1 86 ? -22.928 -6.114 27.143 1.00 42.16 86 LYS A CA 1
ATOM 647 C C . LYS A 1 86 ? -21.842 -5.383 27.928 1.00 42.16 86 LYS A C 1
ATOM 649 O O . LYS A 1 86 ? -20.972 -5.973 28.554 1.00 42.16 86 LYS A O 1
ATOM 654 N N . SER A 1 87 ? -21.882 -4.060 27.839 1.00 37.97 87 SER A N 1
ATOM 655 C CA . SER A 1 87 ? -21.511 -3.186 28.920 1.00 37.97 87 SER A CA 1
ATOM 656 C C . SER A 1 87 ? -22.397 -3.617 30.074 1.00 37.97 87 SER A C 1
ATOM 658 O O . SER A 1 87 ? -23.620 -3.640 29.954 1.00 37.97 87 SER A O 1
ATOM 660 N N . SER A 1 88 ? -21.795 -4.024 31.178 1.00 38.78 88 SER A N 1
ATOM 661 C CA . SER A 1 88 ? -22.481 -4.265 32.442 1.00 38.78 88 SER A CA 1
ATOM 662 C C . SER A 1 88 ? -22.988 -2.953 33.059 1.00 38.78 88 SER A C 1
ATOM 664 O O . SER A 1 88 ? -22.802 -2.717 34.249 1.00 38.78 88 SER A O 1
ATOM 666 N N . ILE A 1 89 ? -23.605 -2.088 32.255 1.00 36.94 89 ILE A N 1
ATOM 667 C CA . ILE A 1 89 ? -24.346 -0.921 32.703 1.00 36.94 89 ILE A CA 1
ATOM 668 C C . ILE A 1 89 ? -25.811 -1.308 32.574 1.00 36.94 89 ILE A C 1
ATOM 670 O O . ILE A 1 89 ? -26.330 -1.540 31.484 1.00 36.94 89 ILE A O 1
ATOM 674 N N . GLN A 1 90 ? -26.421 -1.492 33.739 1.00 39.22 90 GLN A N 1
ATOM 675 C CA . GLN A 1 90 ? -27.848 -1.706 33.904 1.00 39.22 90 GLN A CA 1
ATOM 676 C C . GLN A 1 90 ? -28.606 -0.579 33.197 1.00 39.22 90 GLN A C 1
ATOM 678 O O . GLN A 1 90 ? -28.166 0.566 33.204 1.00 39.22 90 GLN A O 1
ATOM 683 N N . ALA A 1 91 ? -29.719 -0.937 32.562 1.00 48.44 91 ALA A N 1
ATOM 684 C CA . ALA A 1 91 ? -30.600 0.001 31.891 1.00 48.44 91 ALA A CA 1
ATOM 685 C C . ALA A 1 91 ? -31.027 1.119 32.856 1.00 48.44 91 ALA A C 1
ATOM 687 O O . ALA A 1 91 ? -31.624 0.846 33.896 1.00 48.44 91 ALA A O 1
ATOM 688 N N . GLU A 1 92 ? -30.739 2.363 32.486 1.00 42.97 92 GLU A N 1
ATOM 689 C CA . GLU A 1 92 ? -31.391 3.542 33.048 1.00 42.97 92 GLU A CA 1
ATOM 690 C C . GLU A 1 92 ? -32.498 4.006 32.092 1.00 42.97 92 GLU A C 1
ATOM 692 O O . GLU A 1 92 ? -32.412 3.755 30.884 1.00 42.97 92 GLU A O 1
ATOM 697 N N . PRO A 1 93 ? -33.583 4.583 32.636 1.00 42.38 93 PRO A N 1
ATOM 698 C CA . PRO A 1 93 ? -34.859 4.699 31.952 1.00 42.38 93 PRO A CA 1
ATOM 699 C C . PRO A 1 93 ? -34.788 5.709 30.809 1.00 42.38 93 PRO A C 1
ATOM 701 O O . PRO A 1 93 ? -33.954 6.614 30.794 1.00 42.38 93 PRO A O 1
ATOM 704 N N . GLU A 1 94 ? -35.693 5.539 29.849 1.00 50.25 94 GLU A N 1
ATOM 705 C CA . GLU A 1 94 ? -35.927 6.472 28.754 1.00 50.25 94 GLU A CA 1
ATOM 706 C C . GLU A 1 94 ? -36.045 7.903 29.296 1.00 50.25 94 GLU A C 1
ATOM 708 O O . GLU A 1 94 ? -37.012 8.245 29.975 1.00 50.25 94 GLU A O 1
ATOM 713 N N . LEU A 1 95 ? -35.050 8.745 29.008 1.00 41.69 95 LEU A N 1
ATOM 714 C CA . LEU A 1 95 ? -35.185 10.183 29.181 1.00 41.69 95 LEU A CA 1
ATOM 715 C C . LEU A 1 95 ? -35.531 10.806 27.835 1.00 41.69 95 LEU A C 1
ATOM 717 O O . LEU A 1 95 ? -34.738 10.811 26.890 1.00 41.69 95 LEU A O 1
ATOM 721 N N . GLU A 1 96 ? -36.764 11.302 27.804 1.00 47.44 96 GLU A N 1
ATOM 722 C CA . GLU A 1 96 ? -37.330 12.214 26.826 1.00 47.44 96 GLU A CA 1
ATOM 723 C C . GLU A 1 96 ? -36.321 13.257 26.323 1.00 47.44 96 GLU A C 1
ATOM 725 O O . GLU A 1 96 ? -35.636 13.927 27.095 1.00 47.44 96 GLU A O 1
ATOM 730 N N . GLY A 1 97 ? -36.346 13.472 25.006 1.00 47.41 97 GLY A N 1
ATOM 731 C CA . GLY A 1 97 ? -36.148 14.805 24.443 1.00 47.41 97 GLY A CA 1
ATOM 732 C C . GLY A 1 97 ? -34.707 15.235 24.181 1.00 47.41 97 GLY A C 1
ATOM 733 O O . GLY A 1 97 ? -34.188 16.128 24.838 1.00 47.41 97 GLY A O 1
ATOM 734 N N . GLY A 1 98 ? -34.107 14.707 23.114 1.00 57.09 98 GLY A N 1
ATOM 735 C CA . GLY A 1 98 ? -32.980 15.368 22.458 1.00 57.09 98 GLY A CA 1
ATOM 736 C C . GLY A 1 98 ? -32.426 14.550 21.303 1.00 57.09 98 GLY A C 1
ATOM 737 O O . GLY A 1 98 ? -31.927 13.446 21.513 1.00 57.09 98 GLY A O 1
ATOM 738 N N . SER A 1 99 ? -32.514 15.082 20.082 1.00 68.31 99 SER A N 1
ATOM 739 C CA . SER A 1 99 ? -31.880 14.479 18.902 1.00 68.31 99 SER A CA 1
ATOM 740 C C . SER A 1 99 ? -30.381 14.262 19.154 1.0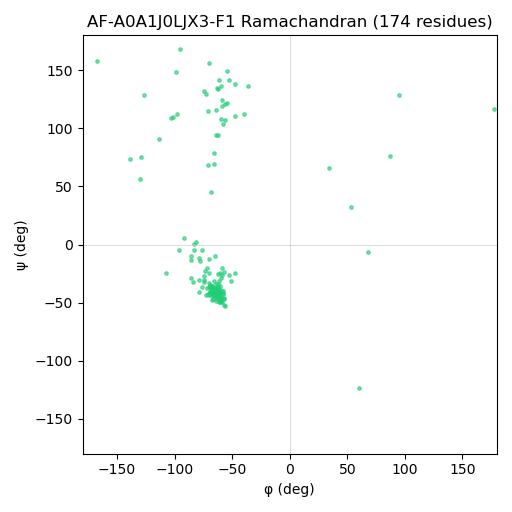0 68.31 99 SER A C 1
ATOM 742 O O . SER A 1 99 ? -29.753 15.022 19.891 1.00 68.31 99 SER A O 1
ATOM 744 N N . LEU A 1 100 ? -29.780 13.238 18.538 1.00 63.59 100 LEU A N 1
ATOM 745 C CA . LEU A 1 100 ? -28.341 12.962 18.655 1.00 63.59 100 LEU A CA 1
ATOM 746 C C . LEU A 1 100 ? -27.488 14.212 18.364 1.00 63.59 100 LEU A C 1
ATOM 748 O O . LEU A 1 100 ? -26.450 14.394 18.987 1.00 63.59 100 LEU A O 1
ATOM 752 N N . SER A 1 101 ? -27.970 15.099 17.487 1.00 72.31 101 SER A N 1
ATOM 753 C CA . SER A 1 101 ? -27.382 16.411 17.203 1.00 72.31 101 SER A CA 1
ATOM 754 C C . SER A 1 101 ? -27.365 17.354 18.405 1.00 72.31 101 SER A C 1
ATOM 756 O O . SER A 1 101 ? -26.349 17.993 18.626 1.00 72.31 101 SER A O 1
ATOM 758 N N . GLN A 1 102 ? -28.420 17.403 19.223 1.00 72.88 102 GLN A N 1
ATOM 759 C CA . GLN A 1 102 ? -28.430 18.210 20.453 1.00 72.88 102 GLN A CA 1
ATOM 760 C C . GLN A 1 102 ? -27.449 17.663 21.489 1.00 72.88 102 GLN A C 1
ATOM 762 O O . GLN A 1 102 ? -26.736 18.434 22.114 1.00 72.88 102 GLN A O 1
ATOM 767 N N . LYS A 1 103 ? -27.333 16.333 21.607 1.00 64.38 103 LYS A N 1
ATOM 768 C CA . LYS A 1 103 ? -26.301 15.721 22.456 1.00 64.38 103 LYS A CA 1
ATOM 769 C C . LYS A 1 103 ? -24.890 15.951 21.916 1.00 64.38 103 LYS A C 1
ATOM 771 O O . LYS A 1 103 ? -23.974 16.120 22.708 1.00 64.38 103 LYS A O 1
ATOM 776 N N . LEU A 1 104 ? -24.700 15.964 20.596 1.00 67.81 104 LEU A N 1
ATOM 777 C CA . LEU A 1 104 ? -23.409 16.288 19.986 1.00 67.81 104 LEU A CA 1
ATOM 778 C C . LEU A 1 104 ? -23.035 17.757 20.213 1.00 67.81 104 LEU A C 1
ATOM 780 O O . LEU A 1 104 ? -21.884 18.032 20.533 1.00 67.81 104 LEU A O 1
ATOM 784 N N . ASP A 1 105 ? -24.001 18.671 20.086 1.00 72.06 105 ASP A N 1
ATOM 785 C CA . ASP A 1 105 ? -23.829 20.104 20.350 1.00 72.06 105 ASP A CA 1
ATOM 786 C C . ASP A 1 105 ? -23.546 20.369 21.833 1.00 72.06 105 ASP A C 1
ATOM 788 O O . ASP A 1 105 ? -22.639 21.137 22.158 1.00 72.06 105 ASP A O 1
ATOM 792 N N . ASP A 1 106 ? -24.255 19.690 22.738 1.00 71.56 106 ASP A N 1
ATOM 793 C CA . ASP A 1 106 ? -24.009 19.770 24.178 1.00 71.56 106 ASP A CA 1
ATOM 794 C C . ASP A 1 106 ? -22.637 19.189 24.538 1.00 71.56 106 ASP A C 1
ATOM 796 O O . ASP A 1 106 ? -21.920 19.788 25.332 1.00 71.56 106 ASP A O 1
ATOM 800 N N . LEU A 1 107 ? -22.209 18.095 23.897 1.00 66.94 107 LEU A N 1
ATOM 801 C CA . LEU A 1 107 ? -20.860 17.547 24.064 1.00 66.94 107 LEU A CA 1
ATOM 802 C C . LEU A 1 107 ? -19.782 18.477 23.500 1.00 66.94 107 LEU A C 1
ATOM 804 O O . LEU A 1 107 ? -18.754 18.657 24.146 1.00 66.94 107 LEU A O 1
ATOM 808 N N . LEU A 1 108 ? -20.001 19.103 22.341 1.00 70.06 108 LEU A N 1
ATOM 809 C CA . LEU A 1 108 ? -19.081 20.105 21.790 1.00 70.06 108 LEU A CA 1
ATOM 810 C C . LEU A 1 108 ? -1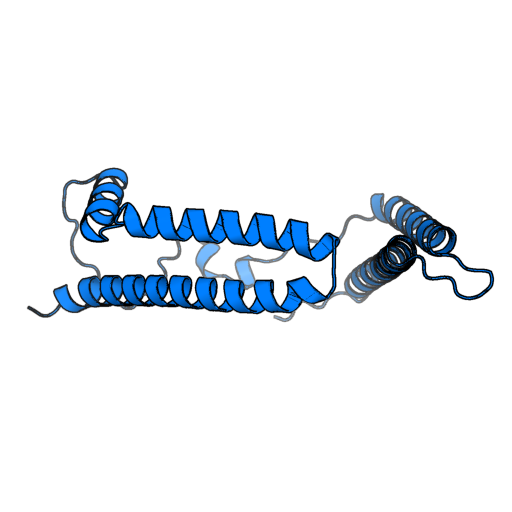8.919 21.301 22.740 1.00 70.06 108 LEU A C 1
ATOM 812 O O . LEU A 1 108 ? -17.829 21.868 22.855 1.00 70.06 108 LEU A O 1
ATOM 816 N N . LYS A 1 109 ? -20.007 21.672 23.418 1.00 71.56 109 LYS A N 1
ATOM 817 C CA . LYS A 1 109 ? -20.084 22.798 24.350 1.00 71.56 109 LYS A CA 1
ATOM 818 C C . LYS A 1 109 ? -19.491 22.474 25.729 1.00 71.56 109 LYS A C 1
ATOM 820 O O . LYS A 1 109 ? -18.771 23.311 26.272 1.00 71.56 109 LYS A O 1
ATOM 825 N N . ASP A 1 110 ? -19.737 21.277 26.266 1.00 66.75 110 ASP A N 1
ATOM 826 C CA . ASP A 1 110 ? -19.218 20.809 27.565 1.00 66.75 110 ASP A CA 1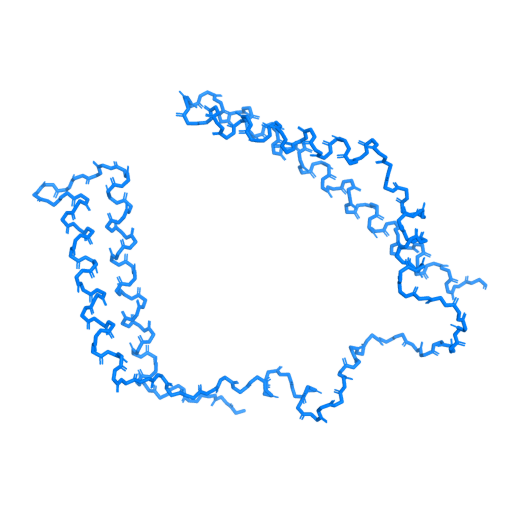
ATOM 827 C C . ASP A 1 110 ? -17.743 20.409 27.497 1.00 66.75 110 ASP A C 1
ATOM 829 O O . ASP A 1 110 ? -16.984 20.681 28.428 1.00 66.75 110 ASP A O 1
ATOM 833 N N . ALA A 1 111 ? -17.305 19.814 26.383 1.00 64.75 111 ALA A N 1
ATOM 834 C CA . ALA A 1 111 ? -15.913 19.416 26.182 1.00 64.75 111 ALA A CA 1
ATOM 835 C C . ALA A 1 111 ? -14.944 20.599 26.121 1.00 64.75 111 ALA A C 1
ATOM 837 O O . ALA A 1 111 ? -13.738 20.357 26.084 1.00 64.75 111 ALA A O 1
ATOM 838 N N . ARG A 1 112 ? -15.465 21.839 26.045 1.00 58.97 112 ARG A N 1
ATOM 839 C CA . ARG A 1 112 ? -14.720 23.055 25.704 1.00 58.97 112 ARG A CA 1
ATOM 840 C C . ARG A 1 112 ? -13.641 22.719 24.691 1.00 58.97 112 ARG A C 1
ATOM 842 O O . ARG A 1 112 ? -12.449 22.770 24.989 1.00 58.97 112 ARG A O 1
ATOM 849 N N . ILE A 1 113 ? -14.065 22.316 23.492 1.00 62.91 113 ILE A N 1
ATOM 850 C CA . ILE A 1 113 ? -13.157 22.307 22.348 1.00 62.91 113 ILE A CA 1
ATOM 851 C C . ILE A 1 113 ? -12.820 23.776 22.083 1.00 62.91 113 ILE A C 1
ATOM 853 O O . ILE A 1 113 ? -13.440 24.453 21.266 1.00 62.91 113 ILE A O 1
ATOM 857 N N . ASP A 1 114 ? -11.907 24.299 22.897 1.00 69.19 114 ASP A N 1
ATOM 858 C CA . ASP A 1 114 ? -11.515 25.688 22.896 1.00 69.19 114 ASP A CA 1
ATOM 859 C C . ASP A 1 114 ? -10.886 25.948 21.531 1.00 69.19 114 ASP A C 1
ATOM 861 O O . ASP A 1 114 ? -10.081 25.154 21.027 1.00 69.19 114 ASP A O 1
ATOM 865 N N . ALA A 1 115 ? -11.259 27.066 20.909 1.00 70.38 115 ALA A N 1
ATOM 866 C CA . ALA A 1 115 ? -10.726 27.456 19.605 1.00 70.38 115 ALA A CA 1
ATOM 867 C C . ALA A 1 115 ? -9.185 27.462 19.603 1.00 70.38 115 ALA A C 1
ATOM 869 O O . ALA A 1 115 ? -8.560 27.218 18.573 1.00 70.38 115 ALA A O 1
ATOM 870 N N . GLU A 1 116 ? -8.576 27.670 20.772 1.00 73.94 116 GLU A N 1
ATOM 871 C CA . GLU A 1 116 ? -7.141 27.584 21.019 1.00 73.94 116 GLU A CA 1
ATOM 872 C C . GLU A 1 116 ? -6.566 26.166 20.833 1.00 73.94 116 GLU A C 1
ATOM 874 O O . GLU A 1 116 ? -5.523 26.025 20.196 1.00 73.94 116 GLU A O 1
ATOM 879 N N . LEU A 1 117 ? -7.255 25.106 21.281 1.00 75.88 117 LEU A N 1
ATOM 880 C CA . LEU A 1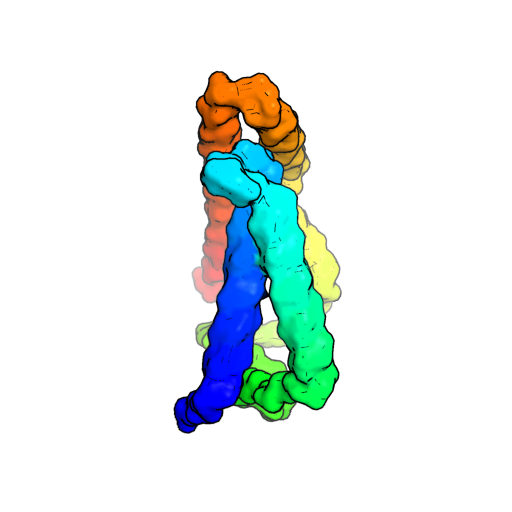 117 ? -6.836 23.710 21.063 1.00 75.88 117 LEU A CA 1
ATOM 881 C C . LEU A 1 117 ? -6.943 23.309 19.587 1.00 75.88 117 LEU A C 1
ATOM 883 O O . LEU A 1 117 ? -6.062 22.641 19.049 1.00 75.88 117 LEU A O 1
ATOM 887 N N . VAL A 1 118 ? -8.002 23.746 18.905 1.00 81.25 118 VAL A N 1
ATOM 888 C CA . VAL A 1 118 ? -8.165 23.491 17.463 1.00 81.25 118 VAL A CA 1
ATOM 889 C C . VAL A 1 118 ? -7.105 24.248 16.663 1.00 81.25 118 VAL A C 1
ATOM 891 O O . VAL A 1 118 ? -6.522 23.706 15.723 1.00 81.25 118 VAL A O 1
ATOM 894 N N . THR A 1 119 ? -6.806 25.484 17.065 1.00 81.81 119 THR A N 1
ATOM 895 C CA . THR A 1 119 ? -5.773 26.312 16.432 1.00 81.81 119 THR A CA 1
ATOM 896 C C . THR A 1 119 ? -4.374 25.744 16.672 1.00 81.81 119 THR A C 1
ATOM 898 O O . THR A 1 119 ? -3.572 25.698 15.739 1.00 81.81 119 THR A O 1
ATOM 901 N N . SER A 1 120 ? -4.076 25.244 17.875 1.00 82.44 120 SER A N 1
ATOM 902 C CA . SER A 1 120 ? -2.779 24.625 18.181 1.00 82.44 120 SER A CA 1
ATOM 903 C C . SER A 1 120 ? -2.587 23.288 17.457 1.00 82.44 120 SER A C 1
ATOM 905 O O . SER A 1 120 ? -1.485 22.999 16.977 1.00 82.44 120 SER A O 1
ATOM 907 N N . LEU A 1 121 ? -3.661 22.512 17.278 1.00 84.12 121 LEU A N 1
ATOM 908 C CA . LEU A 1 121 ? -3.654 21.297 16.465 1.00 84.12 121 LEU A CA 1
ATOM 909 C C . LEU A 1 121 ? -3.436 21.617 14.980 1.00 84.12 121 LEU A C 1
ATOM 911 O O . LEU A 1 121 ? -2.566 21.017 14.348 1.00 84.12 121 LEU A O 1
ATOM 915 N N . LYS A 1 122 ? -4.159 22.603 14.434 1.00 86.50 122 LYS A N 1
ATOM 916 C CA . LYS A 1 122 ? -3.981 23.073 13.052 1.00 86.50 122 LYS A CA 1
ATOM 917 C C . LYS A 1 122 ? -2.542 23.529 12.798 1.00 86.50 122 LYS A C 1
ATOM 919 O O . LYS A 1 122 ? -1.924 23.089 11.835 1.00 86.50 122 LYS A O 1
ATOM 924 N N . HIS A 1 123 ? -1.986 24.332 13.700 1.00 86.19 123 HIS A N 1
ATOM 925 C CA . HIS A 1 123 ? -0.609 24.810 13.598 1.00 86.19 123 HIS A CA 1
ATOM 926 C C . HIS A 1 123 ? 0.423 23.672 13.724 1.00 86.19 123 HIS A C 1
ATOM 928 O O . HIS A 1 123 ? 1.477 23.716 13.093 1.00 86.19 123 HIS A O 1
ATOM 934 N N . SER A 1 124 ? 0.117 22.618 14.491 1.00 84.56 124 SER A N 1
ATOM 935 C CA . SER A 1 124 ? 0.951 21.407 14.559 1.00 84.56 124 SER A CA 1
ATOM 936 C C . SER A 1 124 ? 0.952 20.641 13.230 1.00 84.56 124 SER A C 1
ATOM 938 O O . SER A 1 124 ? 2.007 20.188 12.792 1.00 84.56 124 SER A O 1
ATOM 940 N N . PHE A 1 125 ? -0.201 20.536 12.561 1.00 86.00 125 PHE A N 1
ATOM 941 C CA . PHE A 1 125 ? -0.303 19.910 11.238 1.00 86.00 125 PHE A CA 1
ATOM 942 C C . PHE A 1 125 ? 0.376 20.732 10.137 1.00 86.00 125 PHE A C 1
ATOM 944 O O . PHE A 1 125 ? 1.071 20.157 9.303 1.00 86.00 125 PHE A O 1
ATOM 951 N N . GLU A 1 126 ? 0.236 22.060 10.153 1.00 87.06 126 GLU A N 1
ATOM 952 C CA . GLU A 1 126 ? 0.933 22.953 9.214 1.00 87.06 126 GLU A CA 1
ATOM 953 C C . GLU A 1 126 ? 2.457 22.842 9.370 1.00 87.06 126 GLU A C 1
ATOM 955 O O . GLU A 1 126 ? 3.176 22.691 8.381 1.00 87.06 126 GLU A O 1
ATOM 960 N N . LYS A 1 127 ? 2.958 22.821 10.614 1.00 83.19 127 LYS A N 1
ATOM 961 C CA . LYS A 1 127 ? 4.384 22.600 10.899 1.00 83.19 127 LYS A CA 1
ATOM 962 C C . LYS A 1 127 ? 4.878 21.240 10.421 1.00 83.19 127 LYS A C 1
ATOM 964 O O . LYS A 1 127 ? 5.926 21.179 9.784 1.00 83.19 127 LYS A O 1
ATOM 969 N N . LEU A 1 128 ? 4.108 20.179 10.669 1.00 83.75 128 LEU A N 1
ATOM 970 C CA . LEU A 1 128 ? 4.455 18.837 10.208 1.00 83.75 128 LEU A CA 1
ATOM 971 C C . LEU A 1 128 ? 4.535 18.774 8.677 1.00 83.75 128 LEU A C 1
ATOM 973 O O . LEU A 1 128 ? 5.479 18.188 8.155 1.00 83.75 128 LEU A O 1
ATOM 977 N N . GLY A 1 129 ? 3.601 19.413 7.964 1.00 84.38 129 GLY A N 1
ATOM 978 C CA . GLY A 1 129 ? 3.640 19.522 6.503 1.00 84.38 129 GLY A CA 1
ATOM 979 C C . GLY A 1 129 ? 4.929 20.181 6.010 1.00 84.38 129 GLY A C 1
ATOM 980 O O . GLY A 1 129 ? 5.668 19.584 5.232 1.00 84.38 129 GLY A O 1
ATOM 981 N N . HIS A 1 130 ? 5.270 21.350 6.559 1.00 79.88 130 HIS A N 1
ATOM 982 C CA . HIS A 1 130 ? 6.511 22.049 6.214 1.00 79.88 130 HIS A CA 1
ATOM 983 C C . HIS A 1 130 ? 7.780 21.258 6.561 1.00 79.88 130 HIS A C 1
ATOM 985 O O . HIS A 1 130 ? 8.772 21.332 5.838 1.00 79.88 130 HIS A O 1
ATOM 991 N N . SER A 1 131 ? 7.768 20.481 7.645 1.00 71.44 131 SER A N 1
ATOM 992 C CA . SER A 1 131 ? 8.899 19.628 8.012 1.00 71.44 131 SER A CA 1
ATOM 993 C C . SER A 1 131 ? 9.043 18.390 7.134 1.00 71.44 131 SER A C 1
ATOM 995 O O . SER A 1 131 ? 10.168 17.964 6.886 1.00 71.44 131 SER A O 1
ATOM 997 N N . VAL A 1 132 ? 7.944 17.829 6.633 1.00 77.56 132 VAL A N 1
ATOM 998 C CA . VAL A 1 132 ? 7.981 16.756 5.629 1.00 77.56 132 VAL A CA 1
ATOM 999 C C . VAL A 1 132 ? 8.504 17.285 4.290 1.00 77.56 132 VAL A C 1
ATOM 1001 O O . VAL A 1 132 ? 9.305 16.607 3.647 1.00 77.56 132 VAL A O 1
ATOM 1004 N N . ASP A 1 133 ? 8.142 18.511 3.910 1.00 74.69 133 ASP A N 1
ATOM 1005 C CA . ASP A 1 133 ? 8.708 19.171 2.729 1.00 74.69 133 ASP A CA 1
ATOM 1006 C C . ASP A 1 133 ? 10.223 19.413 2.887 1.00 74.69 133 ASP A C 1
ATOM 1008 O O . ASP A 1 133 ? 10.990 19.141 1.964 1.00 74.69 133 ASP A O 1
ATOM 1012 N N . ALA A 1 134 ? 10.674 19.841 4.074 1.00 64.69 134 ALA A N 1
ATOM 1013 C CA . ALA A 1 134 ? 12.092 20.065 4.381 1.00 64.69 134 ALA A CA 1
ATOM 1014 C C . ALA A 1 134 ? 12.918 18.765 4.478 1.00 64.69 134 ALA A C 1
ATOM 1016 O O . ALA A 1 134 ? 14.076 18.738 4.064 1.00 64.69 134 ALA A O 1
ATOM 1017 N N . LEU A 1 135 ? 12.326 17.657 4.942 1.00 64.44 135 LEU A N 1
ATOM 1018 C CA . LEU A 1 135 ? 12.973 16.336 4.971 1.00 64.44 135 LEU A CA 1
ATOM 1019 C C . LEU A 1 135 ? 13.394 15.832 3.585 1.00 64.44 135 LEU A C 1
ATOM 1021 O O . LEU A 1 135 ? 14.370 15.093 3.478 1.00 64.44 135 LEU A O 1
ATOM 1025 N N . ASN A 1 136 ? 12.696 16.242 2.523 1.00 64.25 136 ASN A N 1
ATOM 1026 C CA . ASN A 1 136 ? 13.114 15.936 1.153 1.00 64.25 136 ASN A CA 1
ATOM 1027 C C . ASN A 1 136 ? 14.378 16.712 0.729 1.00 64.25 136 ASN A C 1
ATOM 1029 O O . ASN A 1 136 ? 14.968 16.390 -0.302 1.00 64.25 136 ASN A O 1
ATOM 1033 N N . GLN A 1 137 ? 14.798 17.720 1.503 1.00 63.34 137 GLN A N 1
ATOM 1034 C CA . GLN A 1 137 ? 15.852 18.666 1.142 1.00 63.34 137 GLN A CA 1
ATOM 1035 C C . GLN A 1 137 ? 17.177 18.458 1.913 1.00 63.34 137 GLN A C 1
ATOM 1037 O O . GLN A 1 137 ? 18.218 18.839 1.376 1.00 63.34 137 GLN A O 1
ATOM 1042 N N . SER A 1 138 ? 17.205 17.852 3.117 1.00 58.56 138 SER A N 1
ATOM 1043 C CA . SER A 1 138 ? 18.464 17.571 3.850 1.00 58.56 138 SER A CA 1
ATOM 1044 C C . SER A 1 138 ? 18.336 16.615 5.058 1.00 58.56 138 SER A C 1
ATOM 1046 O O . SER A 1 138 ? 17.288 16.499 5.686 1.00 58.56 138 SER A O 1
ATOM 1048 N N . THR A 1 139 ? 19.451 15.981 5.451 1.00 59.94 139 THR A N 1
ATOM 1049 C CA . THR A 1 139 ? 19.588 15.094 6.631 1.00 59.94 139 THR A CA 1
ATOM 1050 C C . THR A 1 139 ? 19.556 15.851 7.972 1.00 59.94 139 THR A C 1
ATOM 1052 O O . THR A 1 139 ? 19.276 15.260 9.015 1.00 59.94 139 THR A O 1
ATOM 1055 N N . GLU A 1 140 ? 19.828 17.159 7.970 1.00 61.62 140 GLU A N 1
ATOM 1056 C CA . GLU A 1 140 ? 19.863 17.996 9.183 1.00 61.62 140 GLU A CA 1
ATOM 1057 C C . GLU A 1 140 ? 18.450 18.295 9.738 1.00 61.62 140 GLU A C 1
ATOM 1059 O O . GLU A 1 140 ? 18.267 18.465 10.946 1.00 61.62 140 GLU A O 1
ATOM 1064 N N . ASP A 1 141 ? 17.421 18.202 8.889 1.00 62.06 141 ASP A N 1
ATOM 1065 C CA . ASP A 1 141 ? 16.016 18.451 9.237 1.00 62.06 141 ASP A CA 1
ATOM 1066 C C . ASP A 1 141 ? 15.326 17.285 9.967 1.00 62.06 141 ASP A C 1
ATOM 1068 O O . ASP A 1 141 ? 14.274 17.464 10.589 1.00 62.06 141 ASP A O 1
ATOM 1072 N N . ALA A 1 142 ? 15.948 16.101 10.006 1.00 63.22 142 ALA A N 1
ATOM 1073 C CA . ALA A 1 142 ? 15.450 14.954 10.773 1.00 63.22 142 ALA A CA 1
ATOM 1074 C C . ALA A 1 142 ? 15.384 15.234 12.285 1.00 63.22 142 ALA A C 1
ATOM 1076 O O . ALA A 1 142 ? 14.496 14.736 12.985 1.00 63.22 142 ALA A O 1
ATOM 1077 N N . LYS A 1 143 ? 16.293 16.075 12.798 1.00 69.12 143 LYS A N 1
ATOM 1078 C CA . LYS A 1 143 ? 16.288 16.491 14.205 1.00 69.12 143 LYS A CA 1
ATOM 1079 C C . LYS A 1 143 ? 15.096 17.405 14.516 1.00 69.12 143 LYS A C 1
ATOM 1081 O O . LYS A 1 143 ? 14.439 17.207 15.536 1.00 69.12 143 LYS A O 1
ATOM 1086 N N . ASN A 1 144 ? 14.771 18.323 13.604 1.00 71.94 144 ASN A N 1
ATOM 1087 C CA . ASN A 1 144 ? 13.624 19.229 13.721 1.00 71.94 144 ASN A CA 1
ATOM 1088 C C . ASN A 1 144 ? 12.292 18.463 13.690 1.00 71.94 144 ASN A C 1
ATOM 1090 O O . ASN A 1 144 ? 11.375 18.773 14.448 1.00 71.94 144 ASN A O 1
ATOM 1094 N N . VAL A 1 145 ? 12.196 17.412 12.871 1.00 73.88 145 VAL A N 1
ATOM 1095 C CA . VAL A 1 145 ? 11.005 16.544 12.820 1.00 73.88 145 VAL A CA 1
ATOM 1096 C C . VAL A 1 145 ? 10.815 15.781 14.126 1.00 73.88 145 VAL A C 1
ATOM 1098 O O . VAL A 1 145 ? 9.700 15.716 14.638 1.00 73.88 145 VAL A O 1
ATOM 1101 N N . SER A 1 146 ? 11.893 15.251 14.709 1.00 77.69 146 SER A N 1
ATOM 1102 C CA . SER A 1 146 ? 11.835 14.588 16.018 1.00 77.69 146 SER A CA 1
ATOM 1103 C C . SER A 1 146 ? 11.295 15.524 17.110 1.00 77.69 146 SER A C 1
ATOM 1105 O O . SER A 1 146 ? 10.447 15.136 17.917 1.00 77.69 146 SER A O 1
ATOM 1107 N N . GLU A 1 147 ? 11.711 16.790 17.110 1.00 81.12 147 GLU A N 1
ATOM 1108 C CA . GLU A 1 147 ? 11.230 17.798 18.062 1.00 81.12 147 GLU A CA 1
ATOM 1109 C C . GLU A 1 147 ? 9.742 18.150 17.852 1.00 81.12 147 GLU A C 1
ATOM 1111 O O . GLU A 1 147 ? 8.969 18.280 18.810 1.00 81.12 147 GLU A O 1
ATOM 1116 N N . GLN A 1 148 ? 9.290 18.202 16.597 1.00 76.31 148 GLN A N 1
ATOM 1117 C CA . GLN A 1 148 ? 7.880 18.431 16.269 1.00 76.31 148 GLN A CA 1
ATOM 1118 C C . GLN A 1 148 ? 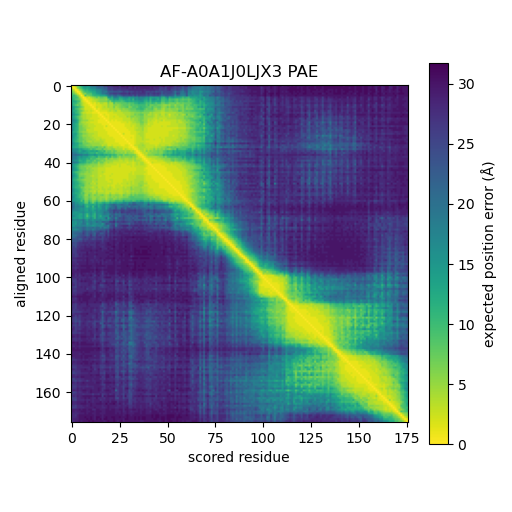6.984 17.229 16.596 1.00 76.31 148 GLN A C 1
ATOM 1120 O O . GLN A 1 148 ? 5.876 17.415 17.101 1.00 76.31 148 GLN A O 1
ATOM 1125 N N . LEU A 1 149 ? 7.466 16.000 16.394 1.00 81.00 149 LEU A N 1
ATOM 1126 C CA . LEU A 1 149 ? 6.756 14.777 16.783 1.00 81.00 149 LEU A CA 1
ATOM 1127 C C . LEU A 1 149 ? 6.585 14.674 18.302 1.00 81.00 149 LEU A C 1
ATOM 1129 O O . LEU A 1 149 ? 5.514 14.291 18.771 1.00 81.00 149 LEU A O 1
ATOM 1133 N N . ASN A 1 150 ? 7.596 15.077 19.076 1.00 84.25 150 ASN A N 1
ATOM 1134 C CA . ASN A 1 150 ? 7.479 15.161 20.534 1.00 84.25 150 ASN A CA 1
ATOM 1135 C C . ASN A 1 150 ? 6.406 16.174 20.959 1.00 84.25 150 ASN A C 1
ATOM 1137 O O . ASN A 1 150 ? 5.598 15.888 21.844 1.00 84.25 150 ASN A O 1
ATOM 1141 N N . THR A 1 151 ? 6.338 17.323 20.282 1.00 83.69 151 THR A N 1
ATOM 1142 C CA . THR A 1 151 ? 5.299 18.336 20.530 1.00 83.69 151 THR A CA 1
ATOM 1143 C C . THR A 1 151 ? 3.899 17.804 20.197 1.00 83.69 151 THR A C 1
ATOM 1145 O O . THR A 1 151 ? 2.972 17.942 20.996 1.00 83.69 151 THR A O 1
ATOM 1148 N N . LEU A 1 152 ? 3.744 17.125 19.056 1.00 82.25 152 LEU A N 1
ATOM 1149 C CA . LEU A 1 152 ? 2.483 16.501 18.648 1.00 82.25 152 LEU A CA 1
ATOM 1150 C C . LEU A 1 152 ? 2.042 15.400 19.624 1.00 82.25 152 LEU A C 1
ATOM 1152 O O . LEU A 1 152 ? 0.869 15.333 19.987 1.00 82.25 152 LEU A O 1
ATOM 1156 N N . SER A 1 153 ? 2.979 14.573 20.090 1.00 84.38 153 SER A N 1
ATOM 1157 C CA . SER A 1 153 ? 2.724 13.558 21.115 1.00 84.38 153 SER A CA 1
ATOM 1158 C C . SER A 1 153 ? 2.262 14.186 22.434 1.00 84.38 153 SER A C 1
ATOM 1160 O O . SER A 1 153 ? 1.356 13.659 23.081 1.00 84.38 153 SER A O 1
ATOM 1162 N N . GLY A 1 154 ? 2.839 15.328 22.824 1.00 85.75 154 GLY A N 1
ATOM 1163 C CA . GLY A 1 154 ? 2.382 16.109 23.976 1.00 85.75 154 GLY A CA 1
ATOM 1164 C C . GLY A 1 154 ? 0.939 16.592 23.812 1.00 85.75 154 GLY A C 1
ATOM 1165 O O . GLY A 1 154 ? 0.115 16.389 24.702 1.00 85.75 154 GLY A O 1
ATOM 1166 N N . ASN A 1 155 ? 0.599 17.136 22.643 1.00 80.94 155 ASN A N 1
ATOM 1167 C CA . ASN A 1 155 ? -0.760 17.590 22.332 1.00 80.94 155 ASN A CA 1
ATOM 1168 C C . ASN A 1 155 ? -1.779 16.431 22.305 1.00 80.94 155 ASN A C 1
ATOM 1170 O O . ASN A 1 155 ? -2.890 16.575 22.816 1.00 80.94 155 ASN A O 1
ATOM 1174 N N . LEU A 1 156 ? -1.397 15.263 21.779 1.00 80.75 156 LEU A N 1
ATOM 1175 C CA . LEU A 1 156 ? -2.208 14.036 21.812 1.00 80.75 156 LEU A CA 1
ATOM 1176 C C . LEU A 1 156 ? -2.422 13.511 23.236 1.00 80.75 156 LEU A C 1
ATOM 1178 O O . LEU A 1 156 ? -3.517 13.059 23.565 1.00 80.75 156 LEU A O 1
ATOM 1182 N N . SER A 1 157 ? -1.402 13.594 24.091 1.00 79.12 157 SER A N 1
ATOM 1183 C CA . SER A 1 157 ? -1.515 13.250 25.512 1.00 79.12 157 SER A CA 1
ATOM 1184 C C . SER A 1 157 ? -2.490 14.182 26.235 1.00 79.12 157 SER A C 1
ATOM 1186 O O . SER A 1 157 ? -3.371 13.713 26.955 1.00 79.12 157 SER A O 1
ATOM 1188 N N . SER A 1 158 ? -2.413 15.491 25.978 1.00 78.62 158 SER A N 1
ATOM 1189 C CA . SER A 1 158 ? -3.379 16.471 26.493 1.00 78.62 158 SER A CA 1
ATOM 1190 C C . SER A 1 158 ? -4.808 16.149 26.052 1.00 78.62 158 SER A C 1
ATOM 1192 O O . SER A 1 158 ? -5.717 16.161 26.879 1.00 78.62 158 SER A O 1
ATOM 1194 N N . LEU A 1 159 ? -5.002 15.765 24.787 1.00 74.69 159 LEU A N 1
ATOM 1195 C CA . LEU A 1 159 ? -6.287 15.273 24.279 1.00 74.69 159 LEU A CA 1
ATOM 1196 C C . LEU A 1 159 ? -6.757 14.014 25.018 1.00 74.69 159 LEU A C 1
ATOM 1198 O O . LEU A 1 159 ? -7.908 13.949 25.442 1.00 74.69 159 LEU A O 1
ATOM 1202 N N . ASN A 1 160 ? -5.879 13.033 25.222 1.00 76.56 160 ASN A N 1
ATOM 1203 C CA . ASN A 1 160 ? -6.214 11.805 25.943 1.00 76.56 160 ASN A CA 1
ATOM 1204 C C . ASN A 1 160 ? -6.611 12.085 27.405 1.00 76.56 160 ASN A C 1
ATOM 1206 O O . ASN A 1 160 ? -7.564 11.503 27.918 1.00 76.56 160 ASN A O 1
ATOM 1210 N N . ASN A 1 161 ? -5.949 13.042 28.058 1.00 75.69 161 ASN A N 1
ATOM 1211 C CA . ASN A 1 161 ? -6.315 13.490 29.402 1.00 75.69 161 ASN A CA 1
ATOM 1212 C C . ASN A 1 161 ? -7.699 14.161 29.435 1.00 75.69 161 ASN A C 1
ATOM 1214 O O . ASN A 1 161 ? -8.460 13.925 30.372 1.00 75.69 161 ASN A O 1
ATOM 1218 N N . VAL A 1 162 ? -8.067 14.934 28.405 1.00 70.88 162 VAL A N 1
ATOM 1219 C CA . VAL A 1 162 ? -9.421 15.506 28.266 1.00 70.88 162 VAL A CA 1
ATOM 1220 C C . VAL A 1 162 ? -10.467 14.406 28.053 1.00 70.88 162 VAL A C 1
ATOM 1222 O O . VAL A 1 162 ? -11.501 14.414 28.720 1.00 70.88 162 VAL A O 1
ATOM 1225 N N . TYR A 1 163 ? -10.183 13.410 27.209 1.00 61.19 163 TYR A N 1
ATOM 1226 C CA . TYR A 1 163 ? -11.047 12.233 27.034 1.00 61.19 163 TYR A CA 1
ATOM 1227 C C . TYR A 1 163 ? -11.213 11.434 28.337 1.00 61.19 163 TYR A C 1
ATOM 1229 O O . TYR A 1 163 ? -12.327 11.037 28.681 1.00 61.19 163 TYR A O 1
ATOM 1237 N N . GLY A 1 164 ? -10.133 11.242 29.099 1.00 73.56 164 GLY A N 1
ATOM 1238 C CA . GLY A 1 164 ? -10.167 10.601 30.416 1.00 73.56 164 GLY A CA 1
ATOM 1239 C C . GLY A 1 164 ? -10.952 11.410 31.453 1.00 73.56 164 GLY A C 1
ATOM 1240 O O . GLY A 1 164 ? -11.702 10.835 32.245 1.00 73.56 164 GLY A O 1
ATOM 1241 N N . GLY A 1 165 ? -10.839 12.739 31.417 1.00 71.12 165 GLY A N 1
ATOM 1242 C CA . GLY A 1 165 ? -11.612 13.656 32.255 1.00 71.12 165 GLY A CA 1
ATOM 1243 C C . GLY A 1 165 ? -13.106 13.626 31.934 1.00 71.12 165 GLY A C 1
ATOM 1244 O O . GLY A 1 165 ? -13.925 13.542 32.847 1.00 71.12 165 GLY A O 1
ATOM 1245 N N . MET A 1 166 ? -13.466 13.596 30.649 1.00 63.09 166 MET A N 1
ATOM 1246 C CA . MET A 1 166 ? -14.852 13.485 30.187 1.00 63.09 166 MET A CA 1
ATOM 1247 C C . MET A 1 166 ? -15.467 12.128 30.548 1.00 63.09 166 MET A C 1
ATOM 1249 O O . MET A 1 166 ? -16.585 12.074 31.054 1.00 63.09 166 MET A O 1
ATOM 1253 N N . LEU A 1 167 ? -14.720 11.033 30.375 1.00 62.78 167 LEU A N 1
ATOM 1254 C CA . LEU A 1 167 ? -15.154 9.698 30.795 1.00 62.78 167 LEU A CA 1
ATOM 1255 C C . LEU A 1 167 ? -15.323 9.607 32.321 1.00 62.78 167 LEU A C 1
ATOM 1257 O O . LEU A 1 167 ? -16.283 9.007 32.800 1.00 62.78 167 LEU A O 1
ATOM 1261 N N . SER A 1 168 ? -14.425 10.234 33.086 1.00 62.34 168 SER A N 1
ATOM 1262 C CA . SER A 1 168 ? -14.514 10.297 34.552 1.00 62.34 168 SER A CA 1
ATOM 1263 C C . SER A 1 168 ? -15.699 11.141 35.020 1.00 62.34 168 SER A C 1
ATOM 1265 O O . SER A 1 168 ? -16.373 10.753 35.969 1.00 62.34 168 SER A O 1
ATOM 1267 N N . ALA A 1 169 ? -16.006 12.249 34.341 1.00 62.88 169 ALA A N 1
ATOM 1268 C CA . ALA A 1 169 ? -17.187 13.068 34.618 1.00 62.88 169 ALA A CA 1
ATOM 1269 C C . ALA A 1 169 ? -18.495 12.337 34.266 1.00 62.88 169 ALA A C 1
ATOM 1271 O O . ALA A 1 169 ? -19.484 12.457 34.989 1.00 62.88 169 ALA A O 1
ATOM 1272 N N . MET A 1 170 ? -18.485 11.529 33.202 1.00 55.12 170 MET A N 1
ATOM 1273 C CA . MET A 1 170 ? -19.628 10.711 32.788 1.00 55.12 170 MET A CA 1
ATOM 1274 C C . MET A 1 170 ? -19.839 9.488 33.700 1.00 55.12 170 MET A C 1
ATOM 1276 O O . MET A 1 170 ? -20.973 9.080 33.915 1.00 55.12 170 MET A O 1
ATOM 1280 N N . SER A 1 171 ? -18.769 8.936 34.283 1.00 56.91 171 SER A N 1
ATOM 1281 C CA . SER A 1 171 ? -18.817 7.824 35.250 1.00 56.91 171 SER A CA 1
ATOM 1282 C C . SER A 1 171 ? -19.089 8.292 36.693 1.00 56.91 171 SER A C 1
ATOM 1284 O O . SER A 1 171 ? -19.752 7.608 37.469 1.00 56.91 171 SER A O 1
ATOM 1286 N N . GLY A 1 172 ? -18.624 9.490 37.062 1.00 52.59 172 GLY A N 1
ATOM 1287 C CA . GLY A 1 172 ? -18.755 10.056 38.410 1.00 52.59 172 GLY A CA 1
ATOM 1288 C C . GLY A 1 172 ? -20.135 10.631 38.743 1.00 52.59 172 GLY A C 1
ATOM 1289 O O . GLY A 1 172 ? -20.427 10.853 39.915 1.00 52.59 172 GLY A O 1
ATOM 1290 N N . LYS A 1 173 ? -21.001 10.846 37.744 1.00 51.00 173 LYS A N 1
ATOM 1291 C CA . LYS A 1 173 ? -22.358 11.384 37.939 1.00 51.00 173 LYS A CA 1
ATOM 1292 C C . LYS A 1 173 ? -23.404 10.324 38.335 1.00 51.00 173 LYS A C 1
ATOM 1294 O O . LYS A 1 173 ? -24.513 10.703 38.685 1.00 51.00 173 LYS A O 1
ATOM 1299 N N . ASN A 1 174 ? -23.039 9.035 38.374 1.00 49.62 174 ASN A N 1
ATOM 1300 C CA . ASN A 1 174 ? -23.925 7.936 38.800 1.00 49.62 174 ASN A CA 1
ATOM 1301 C C . ASN A 1 174 ? -23.851 7.572 40.301 1.00 49.62 174 ASN A C 1
ATOM 1303 O O . ASN A 1 174 ? -24.491 6.608 40.708 1.00 49.62 174 ASN A O 1
ATOM 1307 N N . ASN A 1 175 ? -23.108 8.318 41.134 1.00 46.06 175 ASN A N 1
ATOM 1308 C CA . ASN A 1 175 ? -22.979 8.066 42.584 1.00 46.06 175 ASN A CA 1
ATOM 1309 C C . ASN A 1 175 ? -23.231 9.335 43.433 1.00 46.06 175 ASN A C 1
ATOM 1311 O O . ASN A 1 175 ? -22.365 9.740 44.214 1.00 46.06 175 ASN A O 1
ATOM 1315 N N . GLY A 1 176 ? -24.395 9.972 43.281 1.00 35.50 176 GLY A N 1
ATOM 1316 C CA . GLY A 1 176 ? -24.837 11.104 44.109 1.00 35.50 176 GLY A CA 1
ATOM 1317 C C . GLY A 1 176 ? -26.333 11.074 44.361 1.00 35.50 176 GLY A C 1
ATOM 1318 O O . GLY A 1 176 ? -27.069 10.962 43.359 1.00 35.50 176 GLY A O 1
#

Secondary structure (DSSP, 8-state):
------HHHHHHHHHHHHHHHHHHHHHHHHHHT-EETTEEHHHHHHHHHHHHHHHHHHHTTS-------HHHH-GGGTTSS------S-PPPP------HHHHHHHHHHHTT--HHHHHHHHHHHHHHHHHHHHHTT-TTHHHHHHHHHHHHHHHHHHHHHHHHHHHHHHHHTT--